Protein AF-A0A350WYF4-F1 (afdb_monomer_lite)

Secondary structure (DSSP, 8-state):
-HHHHHHHHHHHHHHHHHHHHHHHHGGGT-----SHHHHHHHHHH-HHHHHHHHHHHHHH--

Radius of gyration: 11.94 Å; chains: 1; bounding box: 31×22×30 Å

Foldseek 3Di:
DVVVVLLVQLLVVLLVVQVVCQVVCVVVVQHFDRDSVLSSQCSPVPPVSPVVRSVVVVVVVD

pLDDT: mean 91.85, std 8.2, range [52.31, 97.94]

Sequence (62 aa):
MKAVGWLIKRFIIGAFALYVFNMVGAYFNLFVPLNYVTAFLTGTLGIPGFILVYVLTKIVLL

Structure (mmCIF, N/CA/C/O backbone):
data_AF-A0A350WYF4-F1
#
_entry.id   AF-A0A350WYF4-F1
#
loop_
_atom_site.group_PDB
_atom_site.id
_atom_site.type_symbol
_atom_site.label_atom_id
_atom_site.label_alt_id
_atom_site.label_comp_id
_atom_site.label_asym_id
_atom_site.label_entity_id
_atom_site.label_seq_id
_atom_site.pdbx_PDB_ins_code
_atom_site.Cartn_x
_atom_site.Cartn_y
_atom_site.Cartn_z
_atom_site.occupancy
_atom_site.B_iso_or_equiv
_atom_site.auth_seq_id
_atom_site.auth_comp_id
_atom_site.auth_asym_id
_atom_site.auth_atom_id
_atom_site.pdbx_PDB_model_num
ATOM 1 N N . MET A 1 1 ? -16.259 7.513 16.646 1.00 66.00 1 MET A N 1
ATOM 2 C CA . MET A 1 1 ? -15.599 6.187 16.521 1.00 66.00 1 MET A CA 1
ATOM 3 C C . MET A 1 1 ? -15.783 5.494 15.159 1.00 66.00 1 MET A C 1
ATOM 5 O O . MET A 1 1 ? -14.883 4.770 14.756 1.00 66.00 1 MET A O 1
ATOM 9 N N . LYS A 1 2 ? -16.878 5.717 14.405 1.00 86.62 2 LYS A N 1
ATOM 10 C CA . LYS A 1 2 ? -17.140 5.018 13.122 1.00 86.62 2 LYS A CA 1
ATOM 11 C C . LYS A 1 2 ? -16.070 5.239 12.032 1.00 86.62 2 LYS A C 1
ATOM 13 O O . LYS A 1 2 ? -15.669 4.282 11.380 1.00 86.62 2 LYS A O 1
ATOM 18 N N . ALA A 1 3 ? -15.573 6.470 11.874 1.00 89.31 3 ALA A N 1
ATOM 19 C CA . ALA A 1 3 ? -14.566 6.805 10.859 1.00 89.31 3 ALA A CA 1
ATOM 20 C C . ALA A 1 3 ? -13.200 6.143 11.119 1.00 89.31 3 ALA A C 1
ATOM 22 O O . ALA A 1 3 ? -12.586 5.616 10.199 1.00 89.31 3 ALA A O 1
ATOM 23 N N . VAL A 1 4 ? -12.759 6.092 12.380 1.00 91.88 4 VAL A N 1
ATOM 24 C CA . VAL A 1 4 ? -11.479 5.466 12.758 1.00 91.88 4 VAL A CA 1
ATOM 25 C C . VAL A 1 4 ? -11.498 3.965 12.464 1.00 91.88 4 VAL A C 1
ATOM 27 O O . VAL A 1 4 ? -10.588 3.451 11.822 1.00 91.88 4 VAL A O 1
ATOM 30 N N . GLY A 1 5 ? -12.575 3.266 12.841 1.00 93.56 5 GLY A N 1
ATOM 31 C CA . GLY A 1 5 ? -12.726 1.844 12.518 1.00 93.56 5 GLY A CA 1
ATOM 32 C C . GLY A 1 5 ? -12.777 1.575 11.010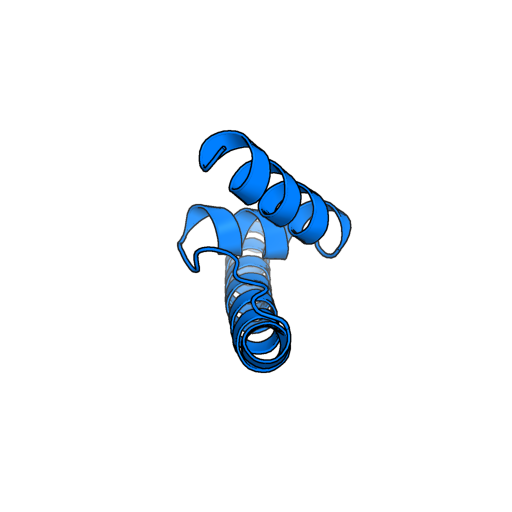 1.00 93.56 5 GLY A C 1
ATOM 33 O O . GLY A 1 5 ? -12.254 0.565 10.544 1.00 93.56 5 GLY A O 1
ATOM 34 N N . TRP A 1 6 ? -13.364 2.488 10.230 1.00 94.50 6 TRP A N 1
ATOM 35 C CA . TRP A 1 6 ? -13.351 2.401 8.769 1.00 94.50 6 TRP A CA 1
ATOM 36 C C . TRP A 1 6 ? -11.940 2.570 8.194 1.00 94.50 6 TRP A C 1
ATOM 38 O O . TRP A 1 6 ? -11.535 1.768 7.354 1.00 94.50 6 TRP A O 1
ATOM 48 N N . LEU A 1 7 ? -11.168 3.545 8.684 1.00 94.62 7 LEU A N 1
ATOM 49 C CA . LEU A 1 7 ? -9.787 3.774 8.248 1.00 94.62 7 LEU A CA 1
ATOM 50 C C . LEU A 1 7 ? -8.884 2.578 8.559 1.00 94.62 7 LEU A C 1
ATOM 52 O O . LEU A 1 7 ? -8.115 2.164 7.698 1.00 94.62 7 LEU A O 1
ATOM 56 N N . ILE A 1 8 ? -9.024 1.975 9.742 1.00 95.88 8 ILE A N 1
ATOM 57 C CA . ILE A 1 8 ? -8.267 0.773 10.117 1.00 95.88 8 ILE A CA 1
ATOM 58 C C . ILE A 1 8 ? -8.594 -0.388 9.169 1.00 95.88 8 ILE A C 1
ATOM 60 O O . ILE A 1 8 ? -7.687 -1.040 8.658 1.00 95.88 8 ILE A O 1
ATOM 64 N N . LYS A 1 9 ? -9.879 -0.622 8.865 1.00 96.00 9 LYS A N 1
ATOM 65 C CA . LYS A 1 9 ? -10.276 -1.659 7.896 1.00 96.00 9 LYS A CA 1
ATOM 66 C C . LYS A 1 9 ? -9.675 -1.400 6.518 1.00 96.00 9 LYS A C 1
ATOM 68 O O . LYS A 1 9 ? -9.139 -2.318 5.909 1.00 96.00 9 LYS A O 1
ATOM 73 N N . ARG A 1 10 ? -9.741 -0.156 6.037 1.00 96.75 10 ARG A N 1
ATOM 74 C CA . ARG A 1 10 ? -9.167 0.250 4.747 1.00 96.75 10 ARG A CA 1
ATOM 75 C C . ARG A 1 10 ? -7.662 0.013 4.720 1.00 96.75 10 ARG A C 1
ATOM 77 O O . ARG A 1 10 ? -7.180 -0.599 3.779 1.00 96.75 10 ARG A O 1
ATOM 84 N N . PHE A 1 11 ? -6.952 0.406 5.772 1.00 96.69 11 PHE A N 1
ATOM 85 C CA . PHE A 1 11 ? -5.520 0.168 5.921 1.00 96.69 11 PHE A CA 1
ATOM 86 C C . PHE A 1 11 ? -5.161 -1.323 5.827 1.00 96.69 11 PHE A C 1
ATOM 88 O O . PHE A 1 11 ? -4.290 -1.691 5.042 1.00 96.69 11 PHE A O 1
ATOM 95 N N . ILE A 1 12 ? -5.870 -2.185 6.565 1.00 97.81 12 ILE A N 1
ATOM 96 C CA . ILE A 1 12 ? -5.649 -3.641 6.538 1.00 97.81 12 ILE A CA 1
ATOM 97 C C . ILE A 1 12 ? -5.910 -4.205 5.135 1.00 97.81 12 ILE A C 1
ATOM 99 O O 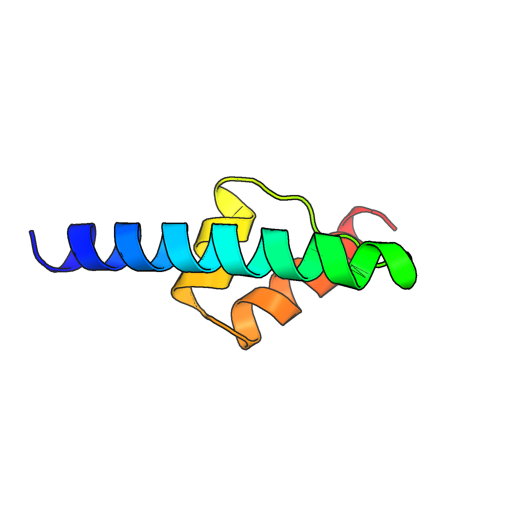. ILE A 1 12 ? -5.103 -4.980 4.627 1.00 97.81 12 ILE A O 1
ATOM 103 N N . ILE A 1 13 ? -6.999 -3.782 4.484 1.00 97.19 13 ILE A N 1
ATOM 104 C CA . ILE A 1 13 ? -7.324 -4.191 3.109 1.00 97.19 13 ILE A CA 1
ATOM 105 C C . ILE A 1 13 ? -6.217 -3.759 2.142 1.00 97.19 13 ILE A C 1
ATOM 107 O O . ILE A 1 13 ? -5.811 -4.548 1.295 1.00 97.19 13 ILE A O 1
ATOM 111 N N . GLY A 1 14 ? -5.706 -2.535 2.272 1.00 96.81 14 GLY A N 1
ATOM 112 C CA . GLY A 1 14 ? -4.625 -2.029 1.431 1.00 96.81 14 GLY A CA 1
ATOM 113 C C . GLY A 1 14 ? -3.315 -2.785 1.632 1.00 96.81 14 GLY A C 1
ATOM 114 O O . GLY A 1 14 ? -2.678 -3.162 0.652 1.00 96.81 14 GLY A O 1
ATOM 115 N N . ALA A 1 15 ? -2.941 -3.073 2.881 1.00 97.38 15 ALA A N 1
ATOM 116 C CA . ALA A 1 15 ? -1.768 -3.887 3.191 1.00 97.38 15 ALA A CA 1
ATOM 117 C C . ALA A 1 15 ? -1.888 -5.299 2.596 1.00 97.38 15 ALA A C 1
ATOM 119 O O . ALA A 1 15 ? -0.954 -5.786 1.962 1.00 97.38 15 ALA A O 1
ATOM 120 N N . PHE A 1 16 ? -3.056 -5.931 2.745 1.00 97.94 16 PHE A N 1
ATOM 121 C CA . PHE A 1 16 ? -3.320 -7.253 2.184 1.00 97.94 16 PHE A CA 1
ATOM 122 C C . PHE A 1 16 ? -3.294 -7.246 0.649 1.00 97.94 16 PHE A C 1
ATOM 124 O O . PHE A 1 16 ? -2.659 -8.104 0.041 1.00 97.94 16 PHE A O 1
ATOM 131 N N . ALA A 1 17 ? -3.918 -6.252 0.013 1.00 96.19 17 ALA A N 1
ATOM 132 C CA . ALA A 1 17 ? -3.925 -6.111 -1.441 1.00 96.19 17 ALA A CA 1
ATOM 133 C C . ALA A 1 17 ? -2.511 -5.927 -2.009 1.00 96.19 17 ALA A C 1
ATOM 135 O O . ALA A 1 17 ? -2.151 -6.597 -2.974 1.00 96.19 17 ALA A O 1
ATOM 136 N N . LEU A 1 18 ? -1.693 -5.069 -1.388 1.00 95.94 18 LEU A N 1
ATOM 137 C CA . LEU A 1 18 ? -0.293 -4.881 -1.776 1.00 95.94 18 LEU A CA 1
ATOM 138 C C . LEU A 1 18 ? 0.535 -6.153 -1.579 1.00 95.94 18 LEU A C 1
ATOM 140 O O . LEU A 1 18 ? 1.355 -6.483 -2.429 1.00 95.94 18 LEU A O 1
ATOM 144 N N . TYR A 1 19 ? 0.310 -6.885 -0.487 1.00 96.94 19 TYR A N 1
ATOM 145 C CA . TYR A 1 19 ? 0.993 -8.152 -0.235 1.00 96.94 19 TYR A CA 1
ATOM 146 C C . TYR A 1 19 ? 0.681 -9.192 -1.319 1.00 96.94 19 TYR A C 1
ATOM 148 O O . TYR A 1 19 ? 1.601 -9.744 -1.923 1.00 96.94 19 TYR A O 1
ATOM 156 N N . VAL A 1 20 ? -0.605 -9.406 -1.622 1.00 96.62 20 VAL A N 1
ATOM 157 C CA . VAL A 1 20 ? -1.038 -10.326 -2.685 1.00 96.62 20 VAL A CA 1
ATOM 158 C C . VAL A 1 20 ? -0.502 -9.875 -4.041 1.00 96.62 20 VAL A C 1
ATOM 160 O O . VAL A 1 20 ? 0.021 -10.694 -4.796 1.00 96.62 20 VAL A O 1
ATOM 163 N N . PHE A 1 21 ? -0.572 -8.573 -4.337 1.00 95.00 21 PHE A N 1
ATOM 164 C CA . PHE A 1 21 ? -0.007 -8.030 -5.565 1.00 95.00 21 PHE A CA 1
ATOM 165 C C . PHE A 1 21 ? 1.488 -8.315 -5.668 1.00 95.00 21 PHE A C 1
ATOM 167 O O . PHE A 1 21 ? 1.923 -8.759 -6.716 1.00 95.00 21 PHE A O 1
ATOM 174 N N . ASN A 1 22 ? 2.272 -8.112 -4.610 1.00 95.00 22 ASN A N 1
ATOM 175 C CA . ASN A 1 22 ? 3.709 -8.377 -4.647 1.00 95.00 22 ASN A CA 1
ATOM 176 C C . ASN A 1 22 ? 4.028 -9.870 -4.789 1.00 95.00 22 ASN A C 1
ATOM 178 O O . ASN A 1 22 ? 4.989 -10.210 -5.472 1.00 95.00 22 ASN A O 1
ATOM 182 N N . MET A 1 23 ? 3.225 -10.768 -4.206 1.00 96.44 23 MET A N 1
ATOM 183 C CA . MET A 1 23 ? 3.398 -12.213 -4.413 1.00 96.44 23 MET A CA 1
ATOM 184 C C . MET A 1 23 ? 3.187 -12.609 -5.878 1.00 96.44 23 MET A C 1
ATOM 186 O O . MET A 1 23 ? 3.982 -13.366 -6.428 1.00 96.44 23 MET A O 1
ATOM 190 N N . VAL A 1 24 ? 2.132 -12.099 -6.521 1.00 96.12 24 VAL A N 1
ATOM 191 C CA . VAL A 1 24 ? 1.849 -12.383 -7.940 1.00 96.12 24 VAL A CA 1
ATOM 192 C C . VAL A 1 24 ? 2.799 -11.604 -8.858 1.00 96.12 24 VAL A C 1
ATOM 194 O O . VAL A 1 24 ? 3.282 -12.116 -9.862 1.00 96.12 24 VAL A O 1
ATOM 197 N N . GLY A 1 25 ? 3.101 -10.364 -8.499 1.00 92.62 25 GLY A N 1
ATOM 198 C CA . GLY A 1 25 ? 3.963 -9.445 -9.229 1.00 92.62 25 GLY A CA 1
ATOM 199 C C . GLY A 1 25 ? 5.421 -9.887 -9.253 1.00 92.62 25 GLY A C 1
ATOM 200 O O . GLY A 1 25 ? 6.100 -9.624 -10.243 1.00 92.62 25 GLY A O 1
ATOM 201 N N . ALA A 1 26 ? 5.882 -10.636 -8.246 1.00 92.44 26 ALA A N 1
ATOM 202 C CA . ALA A 1 26 ? 7.223 -11.215 -8.221 1.00 92.44 26 ALA A CA 1
ATOM 203 C C . ALA A 1 26 ? 7.521 -12.068 -9.469 1.00 92.44 26 ALA A C 1
ATOM 205 O O . ALA A 1 26 ? 8.626 -11.988 -10.001 1.00 92.44 26 ALA A O 1
ATOM 206 N N . TYR A 1 27 ? 6.531 -12.794 -10.008 1.00 94.62 27 TYR A N 1
ATOM 207 C CA . TYR A 1 27 ? 6.681 -13.562 -11.255 1.00 94.62 27 TYR A CA 1
ATOM 208 C C . TYR A 1 27 ? 6.907 -12.680 -12.496 1.00 94.62 27 TYR A C 1
ATOM 210 O O . TYR A 1 27 ? 7.438 -13.148 -13.499 1.00 94.62 27 TYR A O 1
ATOM 218 N N . PHE A 1 28 ? 6.529 -11.402 -12.426 1.00 93.12 28 PHE A N 1
ATOM 219 C CA . PHE A 1 28 ? 6.628 -10.419 -13.508 1.00 93.12 28 PHE A CA 1
ATOM 220 C C . PHE A 1 28 ? 7.652 -9.306 -13.217 1.00 93.12 28 PHE A C 1
ATOM 222 O O . PHE A 1 28 ? 7.681 -8.307 -13.931 1.00 93.12 28 PHE A O 1
ATOM 229 N N . ASN A 1 29 ? 8.480 -9.441 -12.169 1.00 89.25 29 ASN A N 1
ATOM 230 C CA . ASN A 1 29 ? 9.367 -8.376 -11.667 1.00 89.25 29 ASN A CA 1
ATOM 231 C C . ASN A 1 29 ? 8.628 -7.058 -11.331 1.00 89.25 29 ASN A C 1
ATOM 233 O O . ASN A 1 29 ? 9.180 -5.957 -11.420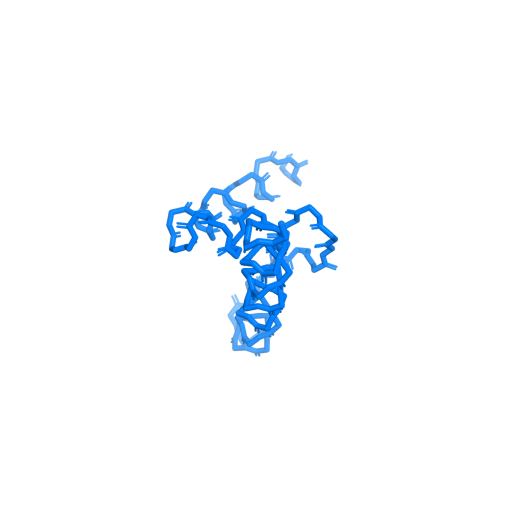 1.00 89.25 29 ASN A O 1
ATOM 237 N N . LEU A 1 30 ? 7.357 -7.160 -10.941 1.00 89.69 30 LEU A N 1
ATOM 238 C CA . LEU A 1 30 ? 6.538 -6.048 -10.474 1.00 89.69 30 LEU A CA 1
ATOM 239 C C . LEU A 1 30 ? 6.564 -6.009 -8.949 1.00 89.69 30 LEU A C 1
ATOM 241 O O . LEU A 1 30 ? 6.209 -6.983 -8.290 1.00 89.69 30 LEU A O 1
ATOM 245 N N . PHE A 1 31 ? 6.960 -4.866 -8.392 1.00 90.75 31 PHE A N 1
ATOM 246 C CA . PHE A 1 31 ? 7.063 -4.690 -6.950 1.00 90.75 31 PHE A CA 1
ATOM 247 C C . PHE A 1 31 ? 6.598 -3.298 -6.533 1.00 90.75 31 PHE A C 1
ATOM 249 O O . PHE A 1 31 ? 6.959 -2.299 -7.162 1.00 90.75 31 PHE A O 1
ATOM 256 N N . VAL A 1 32 ? 5.815 -3.242 -5.458 1.00 92.81 32 VAL A N 1
ATOM 257 C CA . VAL A 1 32 ? 5.409 -2.014 -4.773 1.00 92.81 32 VAL A CA 1
ATOM 258 C C . VAL A 1 32 ? 5.864 -2.102 -3.315 1.00 92.81 32 VAL A C 1
ATOM 260 O O . VAL A 1 32 ? 5.547 -3.088 -2.651 1.00 92.81 32 VAL A O 1
ATOM 263 N N . PRO A 1 33 ? 6.575 -1.100 -2.770 1.00 92.69 33 PRO A N 1
ATOM 264 C CA . PRO A 1 33 ? 6.959 -1.089 -1.364 1.00 92.69 33 PRO A CA 1
ATOM 265 C C . PRO A 1 33 ? 5.746 -1.273 -0.447 1.00 92.69 33 PRO A C 1
ATOM 267 O O . PRO A 1 33 ? 4.774 -0.532 -0.554 1.00 92.69 33 PRO A O 1
ATOM 270 N N . LEU A 1 34 ? 5.811 -2.237 0.473 1.00 94.81 34 LEU A N 1
ATOM 271 C CA . LEU A 1 34 ? 4.774 -2.464 1.479 1.00 94.81 34 LEU A CA 1
ATOM 272 C C . LEU A 1 34 ? 5.127 -1.690 2.755 1.00 94.81 34 LEU A C 1
ATOM 274 O O . LEU A 1 34 ? 5.968 -2.120 3.540 1.00 94.81 34 LEU A O 1
ATOM 278 N N . ASN A 1 35 ? 4.498 -0.534 2.961 1.00 94.31 35 ASN A N 1
ATOM 279 C CA . ASN A 1 35 ? 4.688 0.299 4.151 1.00 94.31 35 ASN A CA 1
ATOM 280 C C . ASN A 1 35 ? 3.377 0.979 4.579 1.00 94.31 35 ASN A C 1
ATOM 282 O O . ASN A 1 35 ? 2.352 0.869 3.906 1.00 94.31 35 ASN A O 1
ATOM 286 N N . TYR A 1 36 ? 3.407 1.705 5.701 1.00 95.12 36 TYR A N 1
ATOM 287 C CA . TYR A 1 36 ? 2.201 2.325 6.253 1.00 95.12 36 TYR A CA 1
ATOM 288 C C . TYR A 1 36 ? 1.534 3.321 5.286 1.00 95.12 36 TYR A C 1
ATOM 290 O O . TYR A 1 36 ? 0.310 3.390 5.212 1.00 95.12 36 TYR A O 1
ATOM 298 N N . VAL A 1 37 ? 2.317 4.064 4.502 1.00 93.75 37 VAL A N 1
ATOM 299 C CA . VAL A 1 37 ? 1.795 5.078 3.572 1.00 93.75 37 VAL A CA 1
ATOM 300 C C . VAL A 1 37 ? 1.129 4.418 2.365 1.00 93.75 37 VAL A C 1
ATOM 302 O O . VAL A 1 37 ? -0.016 4.718 2.035 1.00 93.75 37 VAL A O 1
ATOM 305 N N . THR A 1 38 ? 1.817 3.475 1.729 1.00 94.69 38 THR A N 1
ATOM 306 C CA . THR A 1 38 ? 1.334 2.765 0.535 1.00 94.69 38 THR A CA 1
ATOM 307 C C . THR A 1 38 ? 0.100 1.920 0.836 1.00 94.69 38 THR A C 1
ATOM 309 O O . THR A 1 38 ? -0.867 1.962 0.071 1.00 94.69 38 THR A O 1
ATOM 312 N N . ALA A 1 39 ? 0.079 1.217 1.973 1.00 96.25 39 ALA A N 1
ATOM 313 C CA . ALA A 1 39 ? -1.079 0.454 2.430 1.00 96.25 39 ALA A CA 1
ATOM 314 C C . ALA A 1 39 ? -2.277 1.365 2.723 1.00 96.25 39 ALA A C 1
ATOM 316 O O . ALA A 1 39 ? -3.404 1.046 2.345 1.00 96.25 39 ALA A O 1
ATOM 317 N N . PHE A 1 40 ? -2.048 2.529 3.335 1.00 96.56 40 PHE A N 1
ATOM 318 C CA . PHE A 1 40 ? -3.112 3.490 3.598 1.00 96.56 40 PHE A CA 1
ATOM 319 C C . PHE A 1 40 ? -3.707 4.062 2.307 1.00 96.56 40 PHE A C 1
ATOM 321 O O . PHE A 1 40 ? -4.927 4.041 2.142 1.00 96.56 40 PHE A O 1
ATOM 328 N N . LEU A 1 41 ? -2.872 4.518 1.370 1.00 95.50 41 LEU A N 1
ATOM 329 C CA . LEU A 1 41 ? -3.316 5.077 0.086 1.00 95.50 41 LEU A CA 1
ATOM 330 C C . LEU A 1 41 ? -4.047 4.035 -0.766 1.00 95.50 41 LEU A C 1
ATOM 332 O O . LEU A 1 41 ? -5.146 4.290 -1.255 1.00 95.50 41 LEU A O 1
ATOM 336 N N . THR A 1 42 ? -3.482 2.833 -0.880 1.00 96.56 42 THR A N 1
ATOM 337 C CA . THR A 1 42 ? -4.103 1.715 -1.606 1.00 96.56 42 THR A CA 1
ATOM 338 C C . THR A 1 42 ? -5.423 1.306 -0.961 1.00 96.56 42 THR A C 1
ATOM 340 O O . THR A 1 42 ? -6.419 1.084 -1.642 1.00 96.56 42 THR A O 1
ATOM 343 N N . GLY A 1 43 ? -5.462 1.242 0.367 1.00 95.94 43 GLY A N 1
ATOM 344 C CA . GLY A 1 43 ? -6.642 0.848 1.120 1.00 95.94 43 GLY A CA 1
ATOM 345 C C . GLY A 1 43 ? -7.795 1.843 1.026 1.00 95.94 43 GLY A C 1
ATOM 346 O O . GLY A 1 43 ? -8.950 1.442 0.876 1.00 95.94 43 GLY A O 1
ATOM 347 N N . THR A 1 44 ? -7.490 3.138 1.124 1.00 96.12 44 THR A N 1
ATOM 348 C CA . THR A 1 44 ? -8.482 4.224 1.159 1.00 96.12 44 THR A CA 1
ATOM 349 C C . THR A 1 44 ? -9.023 4.568 -0.223 1.00 96.12 44 THR A C 1
ATOM 351 O O . THR A 1 44 ? -10.240 4.680 -0.369 1.00 96.12 44 THR A O 1
ATOM 354 N N . LEU A 1 45 ? -8.154 4.680 -1.232 1.00 94.81 45 LEU A N 1
ATOM 355 C CA . LEU A 1 45 ? -8.556 4.992 -2.605 1.00 94.81 45 LEU A CA 1
ATOM 356 C C . LEU A 1 45 ? -8.920 3.729 -3.411 1.00 94.81 45 LEU A C 1
ATOM 358 O O . LEU A 1 45 ? -9.624 3.832 -4.410 1.00 94.81 45 LEU A O 1
ATOM 362 N N . GLY A 1 46 ? -8.481 2.535 -3.001 1.00 94.06 46 GLY A N 1
ATOM 363 C CA . GLY A 1 46 ? -8.715 1.290 -3.738 1.00 94.06 46 GLY A CA 1
ATOM 364 C C . GLY A 1 46 ? -7.852 1.193 -4.999 1.00 94.06 46 GLY A C 1
ATOM 365 O O . GLY A 1 46 ? -6.664 1.509 -4.975 1.00 94.06 46 GLY A O 1
ATOM 366 N N . ILE A 1 47 ? -8.461 0.780 -6.116 1.00 93.00 47 ILE A N 1
ATOM 367 C CA . ILE A 1 47 ? -7.790 0.626 -7.422 1.00 93.00 47 ILE A CA 1
ATOM 368 C C . ILE A 1 47 ? -7.064 1.909 -7.877 1.00 93.00 47 ILE A C 1
ATOM 370 O O . ILE A 1 47 ? -5.883 1.810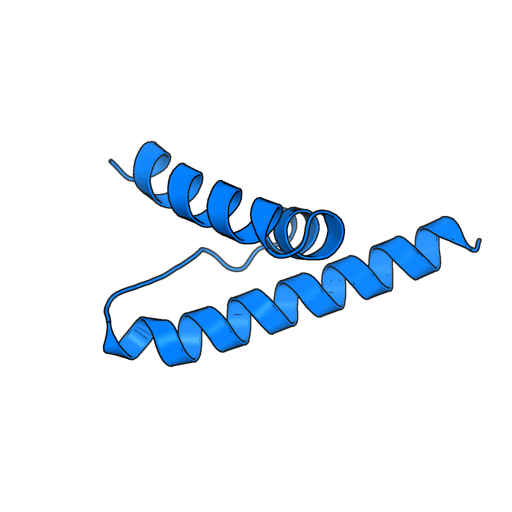 -8.210 1.00 93.00 47 ILE A O 1
ATOM 374 N N . PRO A 1 48 ? -7.676 3.114 -7.868 1.00 93.00 48 PRO A N 1
ATOM 375 C CA . PRO A 1 48 ? -6.946 4.325 -8.253 1.00 93.00 48 PRO A CA 1
ATOM 376 C C . PRO A 1 48 ? -5.769 4.630 -7.312 1.00 93.00 48 PRO A C 1
ATOM 378 O O . PRO A 1 48 ? -4.735 5.107 -7.771 1.00 93.00 48 PRO A O 1
ATOM 381 N N . GLY A 1 49 ? -5.878 4.291 -6.021 1.00 93.62 49 GLY A N 1
ATOM 382 C CA . GLY A 1 49 ? -4.772 4.401 -5.063 1.00 93.62 49 GLY A CA 1
ATOM 383 C C . GLY A 1 49 ? -3.624 3.453 -5.376 1.00 93.62 49 GLY A C 1
ATOM 384 O O . GLY A 1 49 ? -2.465 3.854 -5.336 1.00 93.62 49 GLY A O 1
ATOM 385 N N . PHE A 1 50 ? -3.951 2.215 -5.739 1.00 94.12 50 PHE A N 1
ATOM 386 C CA . PHE A 1 50 ? -2.971 1.222 -6.159 1.00 94.12 50 PHE A CA 1
ATOM 387 C C . PHE A 1 50 ? -2.180 1.694 -7.390 1.00 94.12 50 PHE A C 1
ATOM 389 O O . PHE A 1 50 ? -0.950 1.683 -7.376 1.00 94.12 50 PHE A O 1
ATOM 396 N N . ILE A 1 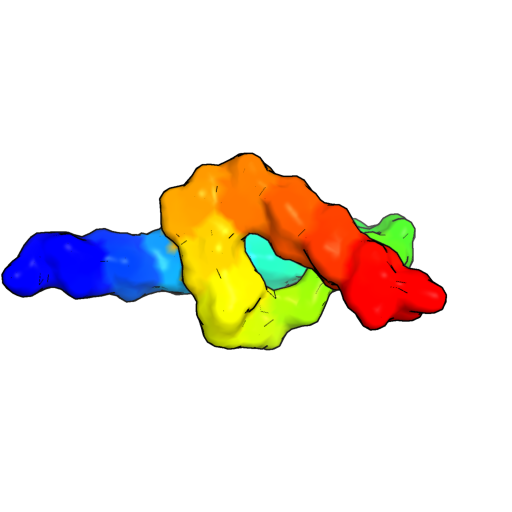51 ? -2.880 2.165 -8.429 1.00 93.88 51 ILE A N 1
ATOM 397 C CA . ILE A 1 51 ? -2.257 2.678 -9.661 1.00 93.88 51 ILE A CA 1
ATOM 398 C C . ILE A 1 51 ? -1.348 3.867 -9.340 1.00 93.88 51 ILE A C 1
ATOM 400 O O . ILE A 1 51 ? -0.204 3.899 -9.789 1.00 93.88 51 ILE A O 1
ATOM 404 N N . LEU A 1 52 ? -1.829 4.811 -8.525 1.00 92.75 52 LEU A N 1
ATOM 405 C CA . LEU A 1 52 ? -1.046 5.967 -8.096 1.00 92.75 52 LEU A CA 1
ATOM 406 C C . LEU A 1 52 ? 0.248 5.539 -7.397 1.00 92.75 52 LEU A C 1
ATOM 408 O O . LEU A 1 52 ? 1.324 5.998 -7.767 1.00 92.75 52 LEU A O 1
ATOM 412 N N . VAL A 1 53 ? 0.156 4.648 -6.407 1.00 93.31 53 VAL A N 1
ATOM 413 C CA . VAL A 1 53 ? 1.322 4.173 -5.651 1.00 93.31 53 VAL A CA 1
ATOM 414 C C . VAL A 1 53 ? 2.308 3.437 -6.562 1.00 93.31 53 VAL A C 1
ATOM 416 O O . VAL A 1 53 ? 3.515 3.655 -6.450 1.00 93.31 53 VAL A O 1
ATOM 419 N N . TYR A 1 54 ? 1.820 2.602 -7.481 1.00 91.50 54 TYR A N 1
ATOM 420 C CA . TYR A 1 54 ? 2.667 1.892 -8.438 1.00 91.50 54 TYR A CA 1
ATOM 421 C C . TYR A 1 54 ? 3.422 2.863 -9.358 1.00 91.50 54 TYR A C 1
ATOM 423 O O . TYR A 1 54 ? 4.639 2.756 -9.499 1.00 91.50 54 TYR A O 1
ATOM 431 N N . VAL A 1 55 ? 2.730 3.857 -9.926 1.00 91.75 55 VAL A N 1
ATOM 432 C CA . VAL A 1 55 ? 3.343 4.879 -10.790 1.00 91.75 55 VAL A CA 1
ATOM 433 C C . VAL A 1 55 ? 4.347 5.732 -10.015 1.00 91.75 55 VAL A C 1
ATOM 435 O O . VAL A 1 55 ? 5.473 5.901 -10.474 1.00 91.75 55 VAL A O 1
ATOM 438 N N . LEU A 1 56 ? 3.989 6.213 -8.820 1.00 88.38 56 LEU A N 1
ATOM 439 C CA . LEU A 1 56 ? 4.895 6.991 -7.968 1.00 88.38 56 LEU A CA 1
ATOM 440 C C . LEU A 1 56 ? 6.154 6.203 -7.610 1.00 88.38 56 LEU A C 1
ATOM 442 O O . LEU A 1 56 ? 7.248 6.751 -7.651 1.00 88.38 56 LEU A O 1
ATOM 446 N N . THR A 1 57 ? 6.011 4.912 -7.313 1.00 85.88 57 THR A N 1
ATOM 447 C CA . THR A 1 57 ? 7.153 4.029 -7.046 1.00 85.88 57 THR A CA 1
ATOM 448 C C . THR A 1 57 ? 8.095 3.977 -8.246 1.00 85.88 57 THR A C 1
ATOM 450 O O . THR A 1 57 ? 9.306 4.006 -8.065 1.00 85.88 57 THR A O 1
ATOM 453 N N . LYS A 1 58 ? 7.565 3.927 -9.473 1.00 83.94 58 LYS A N 1
ATOM 454 C CA . LYS A 1 58 ? 8.389 3.924 -10.687 1.00 83.94 58 LYS A CA 1
ATOM 455 C C . LYS A 1 58 ? 9.033 5.279 -10.967 1.00 83.94 58 LYS A C 1
ATOM 457 O O . LYS A 1 58 ? 10.174 5.285 -11.393 1.00 83.94 58 LYS A O 1
ATOM 462 N N . ILE A 1 59 ? 8.343 6.390 -10.708 1.00 85.00 59 ILE A N 1
ATOM 463 C CA . ILE A 1 59 ? 8.884 7.745 -10.914 1.00 85.00 59 ILE A CA 1
ATOM 464 C C . ILE A 1 59 ? 9.976 8.078 -9.892 1.00 85.00 59 ILE A C 1
ATOM 466 O O . ILE A 1 59 ? 10.978 8.665 -10.261 1.00 85.00 59 ILE A O 1
ATOM 470 N N . VAL A 1 60 ? 9.788 7.728 -8.616 1.00 77.12 60 VAL A N 1
ATOM 471 C CA . VAL A 1 60 ? 10.742 8.058 -7.539 1.00 77.12 60 VAL A CA 1
ATOM 472 C C . VAL A 1 60 ? 11.998 7.177 -7.582 1.00 77.12 60 VAL A C 1
ATOM 474 O O . VAL A 1 60 ? 13.040 7.584 -7.079 1.00 77.12 60 VAL A O 1
ATOM 477 N N . LEU A 1 61 ? 11.898 5.965 -8.139 1.00 61.50 61 LEU A N 1
ATOM 478 C CA . LEU A 1 61 ? 13.027 5.037 -8.294 1.00 61.50 61 LEU A CA 1
ATOM 479 C C . LEU A 1 61 ? 13.736 5.138 -9.662 1.00 61.50 61 LEU A C 1
ATOM 481 O O . LEU A 1 61 ? 14.728 4.435 -9.851 1.00 61.50 61 LEU A O 1
ATOM 485 N N . LEU A 1 62 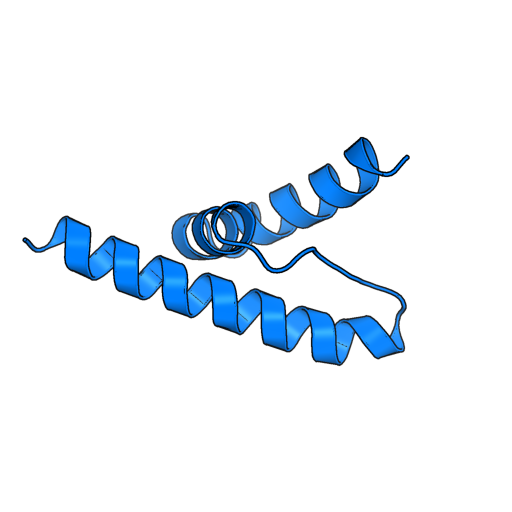? 13.220 5.946 -10.599 1.00 52.31 62 LEU A N 1
ATOM 486 C CA . LEU A 1 62 ? 13.882 6.332 -11.858 1.00 52.31 62 LEU A CA 1
ATOM 487 C C . LEU A 1 62 ? 14.811 7.526 -11.616 1.00 52.31 62 LEU A C 1
ATOM 489 O O . LEU A 1 62 ? 15.900 7.529 -12.230 1.00 52.31 62 LEU A O 1
#